Protein AF-A0A137QQ86-F1 (afdb_monomer_lite)

pLDDT: mean 76.87, std 20.0, range [33.44, 95.81]

Radius of gyration: 23.37 Å; chains: 1; bounding box: 65×52×48 Å

Structure (mmCIF, N/CA/C/O backbone):
data_AF-A0A137QQ86-F1
#
_entry.id   AF-A0A137QQ86-F1
#
loop_
_atom_site.group_PDB
_atom_site.id
_atom_site.type_symbol
_atom_site.label_atom_id
_atom_site.label_alt_id
_atom_site.label_comp_id
_atom_site.label_asym_id
_atom_site.label_entity_id
_atom_site.label_seq_id
_atom_site.pdbx_PDB_ins_code
_atom_site.Cartn_x
_atom_site.Cartn_y
_atom_site.Cartn_z
_atom_site.occupancy
_atom_site.B_iso_or_equiv
_atom_site.auth_seq_id
_atom_site.auth_comp_id
_atom_site.auth_asym_id
_atom_site.auth_atom_id
_atom_site.pdbx_PDB_model_num
ATOM 1 N N . MET A 1 1 ? 35.932 40.687 -9.992 1.00 37.44 1 MET A N 1
ATOM 2 C CA . MET A 1 1 ? 35.887 39.499 -10.864 1.00 37.44 1 MET A CA 1
ATOM 3 C C . MET A 1 1 ? 36.414 38.333 -10.052 1.00 37.44 1 MET A C 1
ATOM 5 O O . MET A 1 1 ? 37.619 38.152 -9.990 1.00 37.44 1 MET A O 1
ATOM 9 N N . ALA A 1 2 ? 35.529 37.656 -9.326 1.00 35.28 2 ALA A N 1
ATOM 10 C CA . ALA A 1 2 ? 35.856 36.424 -8.621 1.00 35.28 2 ALA A CA 1
ATOM 11 C C . ALA A 1 2 ? 35.333 35.287 -9.501 1.00 35.28 2 ALA A C 1
ATOM 13 O O . ALA A 1 2 ? 34.141 35.253 -9.802 1.00 35.28 2 ALA A O 1
ATOM 14 N N . GLN A 1 3 ? 36.243 34.473 -10.022 1.00 33.44 3 GLN A N 1
ATOM 15 C CA . GLN A 1 3 ? 35.914 33.228 -10.700 1.00 33.44 3 GLN A CA 1
ATOM 16 C C . GLN A 1 3 ? 35.908 32.149 -9.619 1.00 33.44 3 GLN A C 1
ATOM 18 O O . GLN A 1 3 ? 36.943 31.888 -9.010 1.00 33.44 3 GLN A O 1
ATOM 23 N N . ASP A 1 4 ? 34.726 31.605 -9.344 1.00 37.62 4 ASP A N 1
ATOM 24 C CA . ASP A 1 4 ? 34.551 30.406 -8.532 1.00 37.62 4 ASP A CA 1
ATOM 25 C C . ASP A 1 4 ? 34.923 29.192 -9.394 1.00 37.62 4 ASP A C 1
ATOM 27 O O . ASP A 1 4 ? 34.213 28.833 -10.335 1.00 37.62 4 ASP A O 1
ATOM 31 N N . GLU A 1 5 ? 36.067 28.588 -9.089 1.00 42.47 5 GLU A N 1
ATOM 32 C CA . GLU A 1 5 ? 36.475 27.277 -9.592 1.00 42.47 5 GLU A CA 1
ATOM 33 C C . GLU A 1 5 ? 35.620 26.212 -8.888 1.00 42.47 5 GLU A C 1
ATOM 35 O O . GLU A 1 5 ? 35.822 25.886 -7.717 1.00 42.47 5 GLU A O 1
ATOM 40 N N . VAL A 1 6 ? 34.611 25.694 -9.589 1.00 47.44 6 VAL A N 1
ATOM 41 C CA . VAL A 1 6 ? 33.858 24.511 -9.162 1.00 47.44 6 VAL A CA 1
ATOM 42 C C . VAL A 1 6 ? 34.672 23.291 -9.581 1.00 47.44 6 VAL A C 1
ATOM 44 O O . VAL A 1 6 ? 34.607 22.851 -10.725 1.00 47.44 6 VAL A O 1
ATOM 47 N N . GLU A 1 7 ? 35.474 22.777 -8.652 1.00 41.38 7 GLU A N 1
ATOM 48 C CA . GLU A 1 7 ? 36.281 21.571 -8.840 1.00 41.38 7 GLU A CA 1
ATOM 49 C C . GLU A 1 7 ? 35.370 20.356 -9.128 1.00 41.38 7 GLU A C 1
ATOM 51 O O . GLU A 1 7 ? 34.572 19.914 -8.295 1.00 41.38 7 GLU A O 1
ATOM 56 N N . ASP A 1 8 ? 35.472 19.843 -10.352 1.00 42.75 8 ASP A N 1
ATOM 57 C CA . ASP A 1 8 ? 34.735 18.708 -10.905 1.00 42.75 8 ASP A CA 1
ATOM 58 C C . ASP A 1 8 ? 35.175 17.382 -10.251 1.00 42.75 8 ASP A C 1
ATOM 60 O O . ASP A 1 8 ? 36.225 16.819 -10.559 1.00 42.75 8 ASP A O 1
ATOM 64 N N . LEU A 1 9 ? 34.354 16.851 -9.338 1.00 45.41 9 LEU A N 1
ATOM 65 C CA . LEU A 1 9 ? 34.593 15.572 -8.651 1.00 45.41 9 LEU A CA 1
ATOM 66 C C . LEU A 1 9 ? 34.155 14.327 -9.453 1.00 45.41 9 LEU A C 1
ATOM 68 O O . LEU A 1 9 ? 33.812 13.298 -8.862 1.00 45.41 9 LEU A O 1
ATOM 72 N N . ARG A 1 10 ? 34.163 14.353 -10.792 1.00 47.16 10 ARG A N 1
ATOM 73 C CA . ARG A 1 10 ? 33.904 13.151 -11.609 1.00 47.16 10 ARG A CA 1
ATOM 74 C C . ARG A 1 10 ? 35.005 12.873 -12.629 1.00 47.16 10 ARG A C 1
ATOM 76 O O . ARG A 1 10 ? 34.795 12.933 -13.833 1.00 47.16 10 ARG A O 1
ATOM 83 N N . THR A 1 11 ? 36.147 12.374 -12.155 1.00 43.56 11 THR A N 1
ATOM 84 C CA . THR A 1 11 ? 36.985 11.466 -12.964 1.00 43.56 11 THR A CA 1
ATOM 85 C C . THR A 1 11 ? 37.402 10.213 -12.176 1.00 43.56 11 THR A C 1
ATOM 87 O O . THR A 1 11 ? 37.518 10.252 -10.950 1.00 43.56 11 THR A O 1
ATOM 90 N N . PRO A 1 12 ? 37.544 9.050 -12.847 1.00 45.34 12 PRO A N 1
ATOM 91 C CA . PRO A 1 12 ? 37.345 7.747 -12.224 1.00 45.34 12 PRO A CA 1
ATOM 92 C C . PRO A 1 12 ? 38.624 7.219 -11.572 1.00 45.34 12 PRO A C 1
ATOM 94 O O . PRO A 1 12 ? 39.561 6.779 -12.243 1.00 45.34 12 PRO A O 1
ATOM 97 N N . ALA A 1 13 ? 38.636 7.166 -10.242 1.00 37.44 13 ALA A N 1
ATOM 98 C CA . ALA A 1 13 ? 39.645 6.423 -9.504 1.00 37.44 13 ALA A CA 1
ATOM 99 C C . ALA A 1 13 ? 39.390 4.911 -9.644 1.00 37.44 13 ALA A C 1
ATOM 101 O O . ALA A 1 13 ? 38.650 4.293 -8.880 1.00 37.44 13 ALA A O 1
ATOM 102 N N . LYS A 1 14 ? 40.064 4.292 -10.620 1.00 49.31 14 LYS A N 1
ATOM 103 C CA . LYS A 1 14 ? 40.479 2.889 -10.528 1.00 49.31 14 LYS A CA 1
ATOM 104 C C . LYS A 1 14 ? 41.256 2.739 -9.224 1.00 49.31 14 LYS A C 1
ATOM 106 O O . LYS A 1 14 ? 42.394 3.173 -9.202 1.00 49.31 14 LYS A O 1
ATOM 111 N N . HIS A 1 15 ? 40.681 2.162 -8.174 1.00 36.69 15 HIS A N 1
ATOM 112 C CA . HIS A 1 15 ? 41.415 1.452 -7.123 1.00 36.69 15 HIS A CA 1
ATOM 113 C C . HIS A 1 15 ? 40.439 0.572 -6.339 1.00 36.69 15 HIS A C 1
ATOM 115 O O . HIS A 1 15 ? 39.539 1.041 -5.650 1.00 36.69 15 HIS A O 1
ATOM 121 N N . SER A 1 16 ? 40.664 -0.733 -6.462 1.00 49.53 16 SER A N 1
ATOM 122 C CA . SER A 1 16 ? 40.125 -1.783 -5.609 1.00 49.53 16 SER A CA 1
ATOM 123 C C . SER A 1 16 ? 40.297 -1.419 -4.133 1.00 49.53 16 SER A C 1
ATOM 125 O O . SER A 1 16 ? 41.397 -1.540 -3.593 1.00 49.53 16 SER A O 1
ATOM 127 N N . ARG A 1 17 ? 39.211 -1.027 -3.464 1.00 42.97 17 ARG A N 1
ATOM 128 C CA . ARG A 1 17 ? 39.078 -1.144 -2.012 1.00 42.97 17 ARG A CA 1
ATOM 129 C C . ARG A 1 17 ? 37.670 -1.601 -1.682 1.00 42.97 17 ARG A C 1
ATOM 131 O O . ARG A 1 17 ? 36.695 -0.892 -1.898 1.00 42.97 17 ARG A O 1
ATOM 138 N N . SER A 1 18 ? 37.621 -2.827 -1.178 1.00 46.75 18 SER A N 1
ATOM 139 C CA . SER A 1 18 ? 36.473 -3.448 -0.540 1.00 46.75 18 SER A CA 1
ATOM 140 C C . SER A 1 18 ? 35.899 -2.496 0.512 1.00 46.75 18 SER A C 1
ATOM 142 O O . SER A 1 18 ? 36.468 -2.336 1.589 1.00 46.75 18 SER A O 1
ATOM 144 N N . PHE A 1 19 ? 34.803 -1.822 0.174 1.00 37.22 19 PHE A N 1
ATOM 145 C CA . PHE A 1 19 ? 33.963 -1.103 1.122 1.00 37.22 19 PHE A CA 1
ATOM 146 C C . PHE A 1 19 ? 32.706 -1.943 1.325 1.00 37.22 19 PHE A C 1
ATOM 148 O O . PHE A 1 19 ? 31.639 -1.675 0.778 1.00 37.22 19 PHE A O 1
ATOM 155 N N . THR A 1 20 ? 32.834 -3.009 2.112 1.00 41.78 20 THR A N 1
ATOM 156 C CA . THR A 1 20 ? 31.687 -3.681 2.721 1.00 41.78 20 THR A CA 1
ATOM 157 C C . THR A 1 20 ? 31.135 -2.758 3.807 1.00 41.78 20 THR A C 1
ATOM 159 O O . THR A 1 20 ? 31.370 -2.940 4.998 1.00 41.78 20 THR A O 1
ATOM 162 N N . CYS A 1 21 ? 30.406 -1.722 3.392 1.00 33.84 21 CYS A N 1
ATOM 163 C CA . CYS A 1 21 ? 29.511 -1.006 4.287 1.00 33.84 21 CYS A CA 1
ATOM 164 C C . CYS A 1 21 ? 28.282 -1.899 4.496 1.00 33.84 21 CYS A C 1
ATOM 166 O O . CYS A 1 21 ? 27.295 -1.832 3.766 1.00 33.84 21 CYS A O 1
ATOM 168 N N . LEU A 1 22 ? 28.388 -2.810 5.465 1.00 39.53 22 LEU A N 1
ATOM 169 C CA . LEU A 1 22 ? 27.281 -3.606 5.986 1.00 39.53 22 LEU A CA 1
ATOM 170 C C . LEU A 1 22 ? 26.346 -2.704 6.801 1.00 39.53 22 LEU A C 1
ATOM 172 O O . LEU A 1 22 ? 26.257 -2.797 8.019 1.00 39.53 22 LEU A O 1
ATOM 176 N N . LEU A 1 23 ? 25.618 -1.837 6.109 1.00 39.53 23 LEU A N 1
ATOM 177 C CA . LEU A 1 23 ? 24.330 -1.342 6.571 1.00 39.53 23 LEU A CA 1
ATOM 178 C C . LEU A 1 23 ? 23.280 -1.868 5.599 1.00 39.53 23 LEU A C 1
ATOM 180 O O . LEU A 1 23 ? 22.589 -1.113 4.922 1.00 39.53 23 LEU A O 1
ATOM 184 N N . SER A 1 24 ? 23.130 -3.196 5.544 1.00 41.81 24 SER A N 1
ATOM 185 C CA . SER A 1 24 ? 21.865 -3.768 5.092 1.00 41.81 24 SER A CA 1
ATOM 186 C C . SER A 1 24 ? 20.847 -3.499 6.197 1.00 41.81 24 SER A C 1
ATOM 188 O O . SER A 1 24 ? 20.520 -4.386 6.980 1.00 41.81 24 SER A O 1
ATOM 190 N N . VAL A 1 25 ? 20.387 -2.256 6.330 1.00 42.25 25 VAL A N 1
ATOM 191 C CA . VAL A 1 25 ? 19.170 -1.987 7.090 1.00 42.25 25 VAL A CA 1
ATOM 192 C C . VAL A 1 25 ? 18.093 -2.704 6.285 1.00 42.25 25 VAL A C 1
ATOM 194 O O . VAL A 1 25 ? 17.839 -2.301 5.146 1.00 42.25 25 VAL A O 1
ATOM 197 N N . PRO A 1 26 ? 17.522 -3.830 6.754 1.00 47.72 26 PRO A N 1
ATOM 198 C CA . PRO A 1 26 ? 16.515 -4.504 5.968 1.00 47.72 26 PRO A CA 1
ATOM 199 C C . PRO A 1 26 ? 15.305 -3.578 5.995 1.00 47.72 26 PRO A C 1
ATOM 201 O O . PRO A 1 26 ? 14.566 -3.562 6.979 1.00 47.72 26 PRO A O 1
ATOM 204 N N . PHE A 1 27 ? 15.132 -2.777 4.940 1.00 47.16 27 PHE A N 1
ATOM 205 C CA . PHE A 1 27 ? 13.957 -1.947 4.711 1.00 47.16 27 PHE A CA 1
ATOM 206 C C . PHE A 1 27 ? 12.749 -2.883 4.621 1.00 47.16 27 PHE A C 1
ATOM 208 O O . PHE A 1 27 ? 12.357 -3.378 3.564 1.00 47.16 27 PHE A O 1
ATOM 215 N N . THR A 1 28 ? 12.229 -3.257 5.785 1.00 54.06 28 THR A N 1
ATOM 216 C CA . THR A 1 28 ? 11.183 -4.255 5.922 1.00 54.06 28 THR A CA 1
ATOM 217 C C . THR A 1 28 ? 9.897 -3.472 6.036 1.00 54.06 28 THR A C 1
ATOM 219 O O . THR A 1 28 ? 9.458 -3.136 7.133 1.00 54.06 28 THR A O 1
ATOM 222 N N . ALA A 1 29 ? 9.297 -3.187 4.879 1.00 66.81 29 ALA A N 1
ATOM 223 C CA . ALA A 1 29 ? 8.076 -2.391 4.750 1.00 66.81 29 ALA A CA 1
ATOM 224 C C . ALA A 1 29 ? 6.968 -2.789 5.747 1.00 66.81 29 ALA A C 1
ATOM 226 O O . ALA A 1 29 ? 6.219 -1.944 6.217 1.00 66.81 29 ALA A O 1
ATOM 227 N N . HIS A 1 30 ? 6.895 -4.064 6.142 1.00 78.94 30 HIS A N 1
ATOM 228 C CA . HIS A 1 30 ? 5.879 -4.551 7.077 1.00 78.94 30 HIS A CA 1
ATOM 229 C C . HIS A 1 30 ? 6.007 -4.007 8.507 1.00 78.94 30 HIS A C 1
ATOM 231 O O . HIS A 1 30 ? 4.988 -3.875 9.177 1.00 78.94 30 HIS A O 1
ATOM 237 N N . ILE A 1 31 ? 7.211 -3.671 8.986 1.00 83.94 31 ILE A N 1
ATOM 238 C CA . ILE A 1 31 ? 7.370 -3.055 10.315 1.00 83.94 31 ILE A CA 1
ATOM 239 C C . ILE A 1 31 ? 6.762 -1.651 10.299 1.00 83.94 31 ILE A C 1
ATOM 241 O O . ILE A 1 31 ? 5.993 -1.304 11.191 1.00 83.94 31 ILE A O 1
ATOM 245 N N . ILE A 1 32 ? 7.064 -0.878 9.253 1.00 85.38 32 ILE A N 1
ATOM 246 C CA . ILE A 1 32 ? 6.587 0.498 9.090 1.00 85.38 32 ILE A CA 1
ATOM 247 C C . ILE A 1 32 ? 5.066 0.511 8.905 1.00 85.38 32 ILE A C 1
ATOM 249 O O . ILE A 1 32 ? 4.380 1.240 9.612 1.00 85.38 32 ILE A O 1
ATOM 253 N N . CYS A 1 33 ? 4.520 -0.351 8.037 1.00 87.12 33 CYS A N 1
ATOM 254 C CA . CYS A 1 33 ? 3.068 -0.471 7.863 1.00 87.12 33 CYS A CA 1
ATOM 255 C C . CYS A 1 33 ? 2.364 -0.868 9.168 1.00 87.12 33 CYS A C 1
ATOM 257 O O . CYS A 1 33 ? 1.307 -0.330 9.484 1.00 87.12 33 CYS A O 1
ATOM 259 N N . ARG A 1 34 ? 2.953 -1.789 9.944 1.00 87.94 34 ARG A N 1
ATOM 260 C CA . ARG A 1 34 ? 2.403 -2.194 11.242 1.00 87.94 34 ARG A CA 1
ATOM 261 C C . ARG A 1 34 ? 2.410 -1.041 12.239 1.00 87.94 34 ARG A C 1
ATOM 263 O O . ARG A 1 34 ? 1.421 -0.852 12.935 1.00 87.94 34 ARG A O 1
ATOM 270 N N . TYR A 1 35 ? 3.516 -0.309 12.328 1.00 89.88 35 TYR A N 1
ATOM 271 C CA . TYR A 1 35 ? 3.626 0.836 13.225 1.00 89.88 35 TYR A CA 1
ATOM 272 C C . TYR A 1 35 ? 2.602 1.915 12.867 1.00 89.88 35 TYR A C 1
ATOM 274 O O . TYR A 1 35 ? 1.820 2.308 13.723 1.00 89.88 35 TYR A O 1
ATOM 282 N N . ALA A 1 36 ? 2.529 2.303 11.592 1.00 90.88 36 ALA A N 1
ATOM 283 C CA . ALA A 1 36 ? 1.568 3.294 11.117 1.00 90.88 36 ALA A CA 1
ATOM 284 C C . ALA A 1 36 ? 0.119 2.899 11.441 1.00 90.88 36 ALA A C 1
ATOM 286 O O . ALA A 1 36 ? -0.653 3.721 11.920 1.00 90.88 36 ALA A O 1
ATOM 287 N N . LEU A 1 37 ? -0.244 1.628 11.240 1.00 89.75 37 LEU A N 1
ATOM 288 C CA . LEU A 1 37 ? -1.586 1.147 11.556 1.00 89.75 37 LEU A CA 1
ATOM 289 C C . LEU A 1 37 ? -1.897 1.210 13.059 1.00 89.75 37 LEU A C 1
ATOM 291 O O . LEU A 1 37 ? -3.010 1.567 13.431 1.00 89.75 37 LEU A O 1
ATOM 295 N N . LEU A 1 38 ? -0.927 0.893 13.920 1.00 90.62 38 LEU A N 1
ATOM 296 C CA . LEU A 1 38 ? -1.104 0.996 15.370 1.00 90.62 38 LEU A CA 1
ATOM 297 C C . LEU A 1 38 ? -1.258 2.447 15.833 1.00 90.62 38 LEU A C 1
ATOM 299 O O . LEU A 1 38 ? -2.089 2.708 16.697 1.00 90.62 38 LEU A O 1
ATOM 303 N N . GLU A 1 39 ? -0.492 3.380 15.269 1.00 93.12 39 GLU A N 1
ATOM 304 C CA . GLU A 1 39 ? -0.630 4.801 15.608 1.00 93.12 39 GLU A CA 1
ATOM 305 C C . GLU A 1 39 ? -1.986 5.353 15.152 1.00 93.12 39 GLU A C 1
ATOM 307 O O . GLU A 1 39 ? -2.703 5.933 15.959 1.00 93.12 39 GLU A O 1
ATOM 312 N N . LEU A 1 40 ? -2.433 5.036 13.932 1.00 91.62 40 LEU A N 1
ATOM 313 C CA . LEU A 1 40 ? -3.763 5.439 13.458 1.00 91.62 40 LEU A CA 1
ATOM 314 C C . LEU A 1 40 ? -4.902 4.879 14.325 1.00 91.62 40 LEU A C 1
ATOM 316 O O . LEU A 1 40 ? -5.904 5.553 14.551 1.00 91.62 40 LEU A O 1
ATOM 320 N N . GLN A 1 41 ? -4.768 3.649 14.830 1.00 90.31 41 GLN A N 1
ATOM 321 C CA . GLN A 1 41 ? -5.745 3.076 15.762 1.00 90.31 41 GLN A CA 1
ATOM 322 C C . GLN A 1 41 ? -5.780 3.826 17.097 1.00 90.31 41 GLN A C 1
ATOM 324 O O . GLN A 1 41 ? -6.864 4.043 17.641 1.00 90.31 41 GLN A O 1
ATOM 329 N N . LYS A 1 42 ? -4.617 4.233 17.622 1.00 92.12 42 LYS A N 1
ATOM 330 C CA . LYS A 1 42 ? -4.541 5.051 18.839 1.00 92.12 42 LYS A CA 1
ATOM 331 C C . LYS A 1 42 ? -5.169 6.422 18.624 1.00 92.12 42 LYS A C 1
ATOM 333 O O . LYS A 1 42 ? -5.924 6.861 19.485 1.00 92.12 42 LYS A O 1
ATOM 338 N N . ASP A 1 43 ? -4.908 7.050 17.482 1.00 92.44 43 ASP A N 1
ATOM 339 C CA . ASP A 1 43 ? -5.467 8.359 17.139 1.00 92.44 43 ASP A CA 1
ATOM 340 C C . ASP A 1 43 ? -6.997 8.302 17.054 1.00 92.44 43 ASP A C 1
ATOM 342 O O . ASP A 1 43 ? -7.688 9.152 17.616 1.00 92.44 43 ASP A O 1
ATOM 346 N N . VAL A 1 44 ? -7.544 7.246 16.443 1.00 90.81 44 VAL A N 1
ATOM 347 C CA . VAL A 1 44 ? -8.996 7.026 16.396 1.00 90.81 44 VAL A CA 1
ATOM 348 C C . VAL A 1 44 ? -9.570 6.799 17.793 1.00 90.81 44 VAL A C 1
ATOM 350 O O . VAL A 1 44 ? -10.601 7.376 18.123 1.00 90.81 44 VAL A O 1
ATOM 353 N N . GLU A 1 45 ? -8.925 6.008 18.651 1.00 89.88 45 GLU A N 1
ATOM 354 C CA . GLU A 1 45 ? -9.412 5.798 20.023 1.00 89.88 45 GLU A CA 1
ATOM 355 C C . GLU A 1 45 ? -9.336 7.084 20.870 1.00 89.88 45 GLU A C 1
ATOM 357 O O . GLU A 1 45 ? -10.236 7.351 21.677 1.00 89.88 45 GLU A O 1
ATOM 362 N N . ALA A 1 46 ? -8.315 7.918 20.648 1.00 92.00 46 ALA A N 1
ATOM 363 C CA . ALA A 1 46 ? -8.199 9.237 21.261 1.00 92.00 46 ALA A CA 1
ATOM 364 C C . ALA A 1 46 ? -9.338 10.166 20.811 1.00 92.00 46 ALA A C 1
ATOM 366 O O . ALA A 1 46 ? -9.996 10.772 21.657 1.00 92.00 46 ALA A O 1
ATOM 367 N N . GLU A 1 47 ? -9.647 10.215 19.510 1.00 90.75 47 GLU A N 1
ATOM 368 C CA . GLU A 1 47 ? -10.781 10.992 18.996 1.00 90.75 47 GLU A CA 1
ATOM 369 C C . GLU A 1 47 ? -12.111 10.469 19.557 1.00 90.75 47 GLU A C 1
ATOM 371 O O . GLU A 1 47 ? -12.942 11.241 20.040 1.00 90.75 47 GLU A O 1
ATOM 376 N N . LEU A 1 48 ? -12.303 9.149 19.581 1.00 89.06 48 LEU A N 1
ATOM 377 C CA . LEU A 1 48 ? -13.509 8.519 20.117 1.00 89.06 48 LEU A CA 1
ATOM 378 C C . LEU A 1 48 ? -13.727 8.814 21.600 1.00 89.06 48 LEU A C 1
ATOM 380 O O . LEU A 1 48 ? -14.867 8.764 22.052 1.00 89.06 48 LEU A O 1
ATOM 384 N N . SER A 1 49 ? -12.671 9.085 22.366 1.00 87.44 49 SER A N 1
ATOM 385 C CA . SER A 1 49 ? -12.776 9.428 23.791 1.00 87.44 49 SER A CA 1
ATOM 386 C C . SER A 1 49 ? -13.350 10.829 24.025 1.00 87.44 49 SER A C 1
ATOM 388 O O . SER A 1 49 ? -13.833 11.118 25.114 1.00 87.44 49 SER A O 1
ATOM 390 N N . THR A 1 50 ? -13.341 11.689 23.002 1.00 90.62 50 THR A N 1
ATOM 391 C CA . THR A 1 50 ? -13.953 13.028 23.057 1.00 90.62 50 THR A CA 1
ATOM 392 C C . THR A 1 50 ? -15.447 13.020 22.723 1.00 90.62 50 THR A C 1
ATOM 394 O O . THR A 1 50 ? -16.127 14.030 22.904 1.00 90.62 50 THR A O 1
ATOM 397 N N . ARG A 1 51 ? -15.971 11.890 22.230 1.00 87.69 51 ARG A N 1
ATOM 398 C CA . ARG A 1 51 ? -17.346 11.751 21.738 1.00 87.69 51 ARG A CA 1
ATOM 399 C C . ARG A 1 51 ? -18.264 11.075 22.770 1.00 87.69 51 ARG A C 1
ATOM 401 O O . ARG A 1 51 ? -17.779 10.311 23.605 1.00 87.69 51 ARG A O 1
ATOM 408 N N . PRO A 1 52 ? -19.590 11.307 22.704 1.00 88.62 52 PRO A N 1
ATOM 409 C CA . PRO A 1 52 ? -20.556 10.671 23.602 1.00 88.62 52 PRO A CA 1
ATOM 410 C C . PRO A 1 52 ? -20.520 9.141 23.513 1.00 88.62 52 PRO A C 1
ATOM 412 O O . PRO A 1 52 ? -20.433 8.587 22.416 1.00 88.62 52 PRO A O 1
ATOM 415 N N . GLU A 1 53 ? -20.657 8.451 24.652 1.00 81.06 53 GLU A N 1
ATOM 416 C CA . GLU A 1 53 ? -20.596 6.979 24.744 1.00 81.06 53 GLU A CA 1
ATOM 417 C C . GLU A 1 53 ? -21.576 6.270 23.801 1.00 81.06 53 GLU A C 1
ATOM 419 O O . GLU A 1 53 ? -21.229 5.247 23.214 1.00 81.06 53 GLU A O 1
ATOM 424 N N . SER A 1 54 ? -22.754 6.861 23.578 1.00 81.94 54 SER A N 1
ATOM 425 C CA . SER A 1 54 ? -23.788 6.343 22.675 1.00 81.94 54 SER A CA 1
ATOM 426 C C . SER A 1 54 ? -23.332 6.205 21.220 1.00 81.94 54 SER A C 1
ATOM 428 O O . SER A 1 54 ? -23.860 5.371 20.489 1.00 81.94 54 SER A O 1
ATOM 430 N N . GLU A 1 55 ? -22.371 7.021 20.783 1.00 83.88 55 GLU A N 1
ATOM 431 C CA . GLU A 1 55 ? -21.891 7.048 19.397 1.00 83.88 55 GLU A CA 1
ATOM 432 C C . GLU A 1 55 ? -20.578 6.279 19.208 1.00 83.88 55 GLU A C 1
ATOM 434 O O . GLU A 1 55 ? -20.232 5.922 18.080 1.00 83.88 55 GLU A O 1
ATOM 439 N N . ARG A 1 56 ? -19.848 5.971 20.291 1.00 85.69 56 ARG A N 1
ATOM 440 C CA . ARG A 1 56 ? -18.501 5.379 20.207 1.00 85.69 56 ARG A CA 1
ATOM 441 C C . ARG A 1 56 ? -18.495 4.038 19.487 1.00 85.69 56 ARG A C 1
ATOM 443 O O . ARG A 1 56 ? -17.665 3.820 18.608 1.00 85.69 56 ARG A O 1
ATOM 450 N N . ASP A 1 57 ? -19.428 3.153 19.818 1.00 81.44 57 ASP A N 1
ATOM 451 C CA . ASP A 1 57 ? -19.457 1.799 19.252 1.00 81.44 57 ASP A CA 1
ATOM 452 C C . ASP A 1 57 ? -19.895 1.784 17.785 1.00 81.44 57 ASP A C 1
ATOM 454 O O . ASP A 1 57 ? -19.371 1.007 16.980 1.00 81.44 57 ASP A O 1
ATOM 458 N N . ALA A 1 58 ? -20.799 2.692 17.406 1.00 86.31 58 ALA A N 1
ATOM 459 C CA . ALA A 1 58 ? -21.184 2.887 16.013 1.00 86.31 58 ALA A CA 1
ATOM 460 C C . ALA A 1 58 ? -19.997 3.397 15.180 1.00 86.31 58 ALA A C 1
ATOM 462 O O . ALA A 1 58 ? -19.721 2.865 14.102 1.00 86.31 58 ALA A O 1
ATOM 463 N N . LEU A 1 59 ? -19.253 4.373 15.708 1.00 84.50 59 LEU A N 1
ATOM 464 C CA . LEU A 1 59 ? -18.089 4.957 15.043 1.00 84.50 59 LEU A CA 1
ATOM 465 C C . LEU A 1 59 ? -16.917 3.971 14.947 1.00 84.50 59 LEU A C 1
ATOM 467 O O . LEU A 1 59 ? -16.314 3.857 13.882 1.00 84.50 59 LEU A O 1
ATOM 471 N N . ARG A 1 60 ? -16.650 3.171 15.991 1.00 84.56 60 ARG A N 1
ATOM 472 C CA . ARG A 1 60 ? -15.654 2.082 15.929 1.00 84.56 60 ARG A CA 1
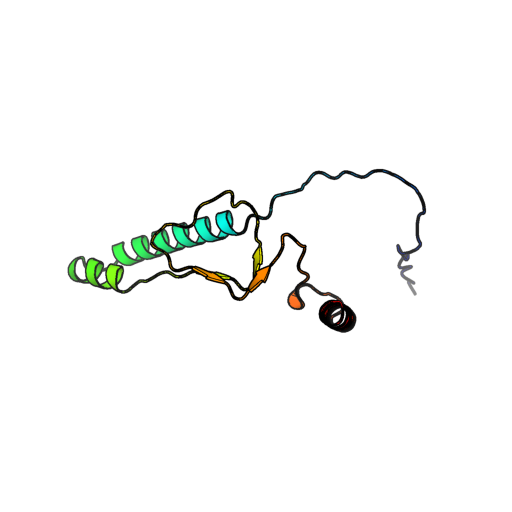ATOM 473 C C . ARG A 1 60 ? -15.953 1.084 14.820 1.00 84.56 60 ARG A C 1
ATOM 475 O O . ARG A 1 60 ? -15.044 0.649 14.124 1.00 84.56 60 ARG A O 1
ATOM 482 N N . LYS A 1 61 ? -17.224 0.718 14.644 1.00 84.88 61 LYS A N 1
ATOM 483 C CA . LYS A 1 61 ? -17.645 -0.228 13.601 1.00 84.88 61 LYS A CA 1
ATOM 484 C C . LYS A 1 61 ? -17.592 0.382 12.196 1.00 84.88 61 LYS A C 1
ATOM 486 O O . LYS A 1 61 ? -17.430 -0.351 11.216 1.00 84.88 61 LYS A O 1
ATOM 491 N N . ALA A 1 62 ? -17.755 1.699 12.093 1.00 85.88 62 ALA A N 1
ATOM 492 C CA . ALA A 1 62 ? -17.673 2.430 10.835 1.00 85.88 62 ALA A CA 1
ATOM 493 C C . ALA A 1 62 ? -16.223 2.583 10.346 1.00 85.88 62 ALA A C 1
ATOM 495 O O . ALA A 1 62 ? -15.972 2.447 9.146 1.00 85.88 62 ALA A O 1
ATOM 496 N N . THR A 1 63 ? -15.271 2.811 11.253 1.00 87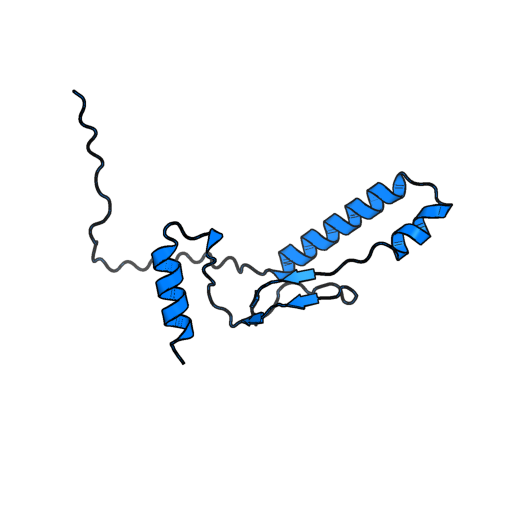.38 63 THR A N 1
ATOM 497 C CA . THR A 1 63 ? -13.859 2.998 10.902 1.00 87.38 63 THR A CA 1
ATOM 498 C C . THR A 1 63 ? -13.196 1.671 10.541 1.00 87.38 63 THR A C 1
ATOM 500 O O . THR A 1 63 ? -12.932 0.825 11.393 1.00 87.38 63 THR A O 1
ATOM 503 N N . LYS A 1 64 ? -12.899 1.489 9.252 1.00 89.31 64 LYS A N 1
ATOM 504 C CA . LYS A 1 64 ? -12.219 0.303 8.720 1.00 89.31 64 LYS A CA 1
ATOM 505 C C . LYS A 1 64 ? -10.856 0.689 8.176 1.00 89.31 64 LYS A C 1
ATOM 507 O O . LYS A 1 64 ? -10.742 1.624 7.389 1.00 89.31 64 LYS A O 1
ATOM 512 N N . PHE A 1 65 ? -9.840 -0.074 8.554 1.00 89.81 65 PHE A N 1
ATOM 513 C CA . PHE A 1 65 ? -8.483 0.105 8.057 1.00 89.81 65 PHE A CA 1
ATOM 514 C C . PHE A 1 65 ? -8.193 -0.894 6.945 1.00 89.81 65 PHE A C 1
ATOM 516 O O . PHE A 1 65 ? -8.608 -2.048 7.016 1.00 89.81 65 PHE A O 1
ATOM 523 N N . ALA A 1 66 ? -7.453 -0.451 5.938 1.00 90.62 66 ALA A N 1
ATOM 524 C CA . ALA A 1 66 ? -6.904 -1.293 4.889 1.00 90.62 66 ALA A CA 1
ATOM 525 C C . ALA A 1 66 ? -5.526 -0.757 4.500 1.00 90.62 66 ALA A C 1
ATOM 527 O O . ALA A 1 66 ? -5.264 0.441 4.610 1.00 90.62 66 ALA A O 1
ATOM 528 N N . ILE A 1 67 ? -4.647 -1.645 4.049 1.00 91.00 67 ILE A N 1
ATOM 529 C CA . ILE A 1 67 ? -3.297 -1.291 3.614 1.00 91.00 67 ILE A CA 1
ATOM 530 C C . ILE A 1 67 ? -3.214 -1.506 2.110 1.00 91.00 67 ILE A C 1
ATOM 532 O O . ILE A 1 67 ? -3.526 -2.589 1.620 1.00 91.00 67 ILE A O 1
ATOM 536 N N . PHE A 1 68 ? -2.741 -0.492 1.393 1.00 92.19 68 PHE A N 1
ATOM 537 C CA . PHE A 1 68 ? -2.394 -0.597 -0.017 1.00 92.19 68 PHE A CA 1
ATOM 538 C C . PHE A 1 68 ? -0.910 -0.295 -0.206 1.00 92.19 68 PHE A C 1
ATOM 540 O O . PHE A 1 68 ? -0.408 0.716 0.287 1.00 92.19 68 PHE A O 1
ATOM 547 N N . VAL A 1 69 ? -0.207 -1.172 -0.920 1.00 90.75 69 VAL A N 1
ATOM 548 C CA . VAL A 1 69 ? 1.180 -0.950 -1.335 1.00 90.75 69 VAL A CA 1
ATOM 549 C C . VAL A 1 69 ? 1.311 -1.121 -2.842 1.00 90.75 69 VAL A C 1
ATOM 551 O O . VAL A 1 69 ? 0.721 -2.026 -3.425 1.00 90.75 69 VAL A O 1
ATOM 554 N N . VAL A 1 70 ? 2.136 -0.290 -3.481 1.00 91.50 70 VAL A N 1
ATOM 555 C CA . VAL A 1 70 ? 2.404 -0.422 -4.923 1.00 91.50 70 VAL A CA 1
ATOM 556 C C . VAL A 1 70 ? 3.180 -1.712 -5.200 1.00 91.50 70 VAL A C 1
ATOM 558 O O . VAL A 1 70 ? 2.749 -2.534 -6.004 1.00 91.50 70 VAL A O 1
ATOM 561 N N . HIS A 1 71 ? 4.277 -1.934 -4.470 1.00 90.06 71 HIS A N 1
ATOM 562 C CA . HIS A 1 71 ? 5.140 -3.097 -4.654 1.00 90.06 71 HIS A CA 1
ATOM 563 C C . HIS A 1 71 ? 5.330 -3.867 -3.351 1.00 90.06 71 HIS A C 1
ATOM 565 O O . HIS A 1 71 ? 5.898 -3.361 -2.378 1.00 90.06 71 HIS A O 1
ATOM 571 N N . ASN A 1 72 ? 4.916 -5.130 -3.343 1.00 90.19 72 ASN A N 1
ATOM 572 C CA . ASN A 1 72 ? 5.193 -6.045 -2.249 1.00 90.19 72 ASN A CA 1
ATOM 573 C C . ASN A 1 72 ? 6.396 -6.933 -2.593 1.00 90.19 72 ASN A C 1
ATOM 575 O O . ASN A 1 72 ? 6.324 -7.825 -3.435 1.00 90.19 72 ASN A O 1
ATOM 579 N N . LYS A 1 73 ? 7.526 -6.702 -1.916 1.00 89.62 73 LYS A N 1
ATOM 580 C CA . LYS A 1 73 ? 8.739 -7.515 -2.098 1.00 89.62 73 LYS A CA 1
ATOM 581 C C . LYS A 1 73 ? 8.558 -8.912 -1.498 1.00 89.62 73 LYS A C 1
ATOM 583 O O . LYS A 1 73 ? 8.326 -9.018 -0.288 1.00 89.62 73 LYS A O 1
ATOM 588 N N . LYS A 1 74 ? 8.726 -9.969 -2.298 1.00 86.12 74 LYS A N 1
ATOM 589 C CA . LYS A 1 74 ? 8.696 -11.382 -1.874 1.00 86.12 74 LYS A CA 1
ATOM 590 C C . LYS A 1 74 ? 9.946 -11.744 -1.061 1.00 86.12 74 LYS A C 1
ATOM 592 O O . LYS A 1 74 ? 10.844 -12.429 -1.536 1.00 86.12 74 LYS A O 1
ATOM 597 N N . LYS A 1 75 ? 9.997 -11.258 0.178 1.00 85.19 75 LYS A N 1
ATOM 598 C CA . LYS A 1 75 ? 11.038 -11.549 1.172 1.00 85.19 75 LYS A CA 1
ATOM 599 C C . LYS A 1 75 ? 10.406 -11.936 2.503 1.00 85.19 75 LYS A C 1
ATOM 601 O O . LYS A 1 75 ? 9.269 -11.544 2.780 1.00 85.19 75 LYS A O 1
ATOM 606 N N . ALA A 1 76 ? 11.157 -12.650 3.339 1.00 82.88 76 ALA A N 1
ATOM 607 C CA . ALA A 1 76 ? 10.743 -12.927 4.710 1.00 82.88 76 ALA A CA 1
ATOM 608 C C . ALA A 1 76 ? 10.469 -11.605 5.447 1.00 82.88 76 ALA A C 1
ATOM 610 O O . ALA A 1 76 ? 11.301 -10.694 5.459 1.00 82.88 76 ALA A O 1
ATOM 611 N N . LYS A 1 77 ? 9.269 -11.477 6.015 1.00 81.75 77 LYS A N 1
ATOM 612 C CA . LYS A 1 77 ? 8.838 -10.268 6.720 1.00 81.75 77 LYS A CA 1
ATOM 613 C C . LYS A 1 77 ? 9.129 -10.433 8.206 1.00 81.75 77 LYS A C 1
ATOM 615 O O . LYS A 1 77 ? 8.735 -11.427 8.805 1.00 81.75 77 LYS A O 1
ATOM 620 N N . LEU A 1 78 ? 9.786 -9.43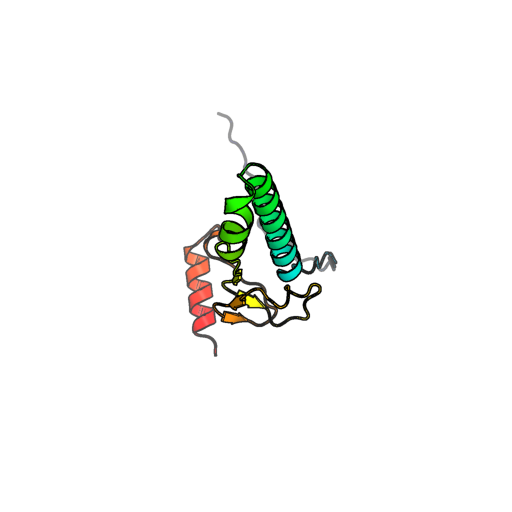8 8.794 1.00 77.88 78 LEU A N 1
ATOM 621 C CA . LEU A 1 78 ? 10.117 -9.427 10.224 1.00 77.88 78 LEU A CA 1
ATOM 622 C C . LEU A 1 78 ? 8.892 -9.176 11.116 1.00 77.88 78 LEU A C 1
ATOM 624 O O . LEU A 1 78 ? 8.856 -9.622 12.257 1.00 77.88 78 LEU A O 1
ATOM 628 N N . ALA A 1 79 ? 7.881 -8.480 10.592 1.00 75.75 79 ALA A N 1
ATOM 629 C CA . ALA A 1 79 ? 6.626 -8.223 11.282 1.00 75.75 79 ALA A CA 1
ATOM 630 C C . ALA A 1 79 ? 5.457 -8.815 10.496 1.00 75.75 79 ALA A C 1
ATOM 632 O O . ALA A 1 79 ? 5.398 -8.710 9.268 1.00 75.75 79 ALA A O 1
ATOM 633 N N . LYS A 1 80 ? 4.513 -9.412 11.225 1.00 76.19 80 LYS A N 1
ATOM 634 C CA . LYS A 1 80 ? 3.228 -9.845 10.679 1.00 76.19 80 LYS A CA 1
ATOM 635 C C . LYS A 1 80 ? 2.256 -8.668 10.698 1.00 76.19 80 LYS A C 1
ATOM 63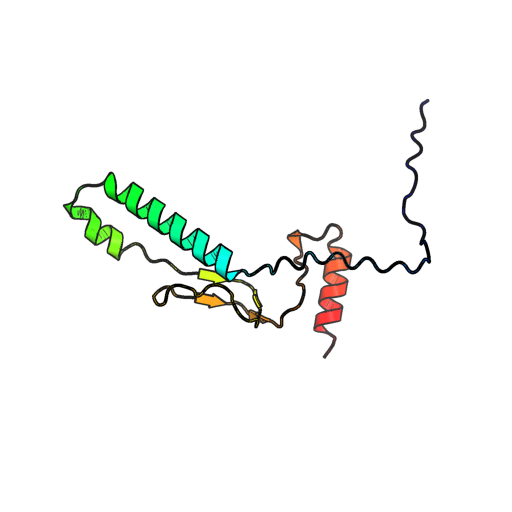7 O O . LYS A 1 80 ? 2.186 -7.939 11.690 1.00 76.19 80 LYS A O 1
ATOM 642 N N . ILE A 1 81 ? 1.524 -8.496 9.604 1.00 76.69 81 ILE A N 1
ATOM 643 C CA . ILE A 1 81 ? 0.367 -7.598 9.554 1.00 76.69 81 ILE A CA 1
ATOM 644 C C . ILE A 1 81 ? -0.743 -8.240 10.398 1.00 76.69 81 ILE A C 1
ATOM 646 O O . ILE A 1 81 ? -0.831 -9.468 10.462 1.00 76.69 81 ILE A O 1
ATOM 650 N N . LEU A 1 82 ? -1.517 -7.423 11.117 1.00 75.62 82 LEU A N 1
ATOM 651 C CA . LEU A 1 82 ? -2.625 -7.909 11.943 1.00 75.62 82 LEU A CA 1
ATOM 652 C C . LEU A 1 82 ? -3.623 -8.677 11.064 1.00 75.62 82 LEU A C 1
ATOM 654 O O . LEU A 1 82 ? -3.939 -8.235 9.962 1.00 75.62 82 LEU A O 1
ATOM 658 N N . VAL A 1 83 ? -4.091 -9.825 11.561 1.00 62.00 83 VAL A N 1
ATOM 659 C CA . VAL A 1 83 ? -4.856 -10.830 10.794 1.00 62.00 83 VAL A CA 1
ATOM 660 C C . VAL A 1 83 ? -6.137 -10.259 10.171 1.00 62.00 83 VAL A C 1
ATOM 662 O O . VAL A 1 83 ? -6.527 -10.697 9.094 1.00 62.00 83 VAL A O 1
ATOM 665 N N . ASP A 1 84 ? -6.723 -9.229 10.781 1.00 76.19 84 ASP A N 1
ATOM 666 C CA . ASP A 1 84 ? -8.015 -8.674 10.366 1.00 76.19 84 ASP A CA 1
ATOM 667 C C . ASP A 1 84 ? -7.916 -7.415 9.488 1.00 76.19 84 ASP A C 1
ATOM 669 O O . ASP A 1 84 ? -8.925 -6.761 9.231 1.00 76.19 84 ASP A O 1
ATOM 673 N N . THR A 1 85 ? -6.720 -7.030 9.026 1.00 82.75 85 THR A N 1
ATOM 674 C CA . THR A 1 85 ? -6.563 -5.867 8.133 1.00 82.75 85 THR A CA 1
ATOM 675 C C . THR A 1 85 ? -6.420 -6.311 6.675 1.00 82.75 85 THR A C 1
ATOM 677 O O . THR A 1 85 ? -5.419 -6.949 6.339 1.00 82.75 85 THR A O 1
ATOM 680 N N . PRO A 1 86 ? -7.354 -5.934 5.779 1.00 89.31 86 PRO A N 1
ATOM 681 C CA . PRO A 1 86 ? -7.203 -6.140 4.344 1.00 89.31 86 PRO A CA 1
ATOM 682 C C . PRO A 1 86 ? -5.887 -5.553 3.823 1.00 89.31 86 PRO A C 1
ATOM 684 O O . PRO A 1 86 ? -5.565 -4.390 4.081 1.00 89.31 86 PRO A O 1
ATOM 687 N N . TYR A 1 87 ? -5.139 -6.363 3.078 1.00 89.12 87 TYR A N 1
ATOM 688 C CA . TYR A 1 87 ? -3.859 -5.990 2.488 1.00 89.12 87 TYR A CA 1
ATOM 689 C C . TYR A 1 87 ? -3.919 -6.150 0.973 1.00 89.12 87 TYR A C 1
ATOM 691 O O . TYR A 1 87 ? -4.172 -7.242 0.466 1.00 89.12 87 TYR A O 1
ATOM 699 N N . PHE A 1 88 ? -3.658 -5.062 0.260 1.00 90.88 88 PHE A N 1
ATOM 700 C CA . PHE A 1 88 ? -3.697 -4.997 -1.192 1.00 90.88 88 PHE A CA 1
ATOM 701 C C . PHE A 1 88 ? -2.309 -4.628 -1.723 1.00 90.88 88 PHE A C 1
ATOM 703 O O . PHE A 1 88 ? -1.743 -3.604 -1.335 1.00 90.88 88 PHE A O 1
ATOM 710 N N . SER A 1 89 ? -1.758 -5.453 -2.613 1.00 92.00 89 SER A N 1
ATOM 711 C CA . SER A 1 89 ? -0.534 -5.146 -3.357 1.00 92.00 89 SER A CA 1
ATOM 712 C C . SER A 1 89 ? -0.854 -4.895 -4.830 1.00 92.00 89 SER A C 1
ATOM 714 O O . SER A 1 89 ? -1.645 -5.618 -5.429 1.00 92.00 89 SER A O 1
ATOM 716 N N . GLY A 1 90 ? -0.246 -3.859 -5.415 1.00 91.25 90 GLY A N 1
ATOM 717 C CA . GLY A 1 90 ? -0.341 -3.589 -6.852 1.00 91.25 90 GLY A CA 1
ATOM 718 C C . GLY A 1 90 ? 0.414 -4.635 -7.674 1.00 91.25 90 GLY A C 1
ATOM 719 O O . GLY A 1 90 ? -0.128 -5.197 -8.621 1.00 91.25 90 GLY A O 1
ATOM 720 N N . ALA A 1 91 ? 1.649 -4.940 -7.274 1.00 89.44 91 ALA A N 1
ATOM 721 C CA . ALA A 1 91 ? 2.431 -6.038 -7.827 1.00 89.44 91 ALA A CA 1
ATOM 722 C C . ALA A 1 91 ? 3.314 -6.698 -6.760 1.00 89.44 91 ALA A C 1
ATOM 724 O O . ALA A 1 91 ? 3.892 -6.029 -5.896 1.00 89.44 91 ALA A O 1
ATOM 725 N N . ASP A 1 92 ? 3.469 -8.019 -6.856 1.00 90.62 92 ASP A N 1
ATOM 726 C CA . ASP A 1 92 ? 4.443 -8.749 -6.052 1.00 90.62 92 ASP A CA 1
ATOM 727 C C . ASP A 1 92 ? 5.765 -8.882 -6.814 1.00 90.62 92 ASP A C 1
ATOM 729 O O . ASP A 1 92 ? 5.866 -9.598 -7.812 1.00 90.62 92 ASP A O 1
ATOM 733 N N . VAL A 1 93 ? 6.804 -8.229 -6.305 1.00 88.56 93 VAL A N 1
ATOM 734 C CA . VAL A 1 93 ? 8.121 -8.136 -6.947 1.00 88.56 93 VAL A CA 1
ATOM 735 C C . VAL A 1 93 ? 9.158 -8.988 -6.217 1.00 88.56 93 VAL A C 1
ATOM 737 O O . VAL A 1 93 ? 8.999 -9.335 -5.042 1.00 88.56 93 VAL A O 1
ATOM 740 N N . LYS A 1 94 ? 10.253 -9.328 -6.902 1.00 87.62 94 LYS A N 1
ATOM 741 C CA . LYS A 1 94 ? 11.427 -9.966 -6.279 1.00 87.62 94 LYS A CA 1
ATOM 742 C C . LYS A 1 94 ? 12.087 -9.002 -5.276 1.00 87.62 94 LYS A C 1
ATOM 744 O O . LYS A 1 94 ? 11.759 -7.817 -5.236 1.00 87.62 94 LYS A O 1
ATOM 749 N N . ASP A 1 95 ? 13.008 -9.498 -4.448 1.00 87.62 95 ASP A N 1
ATOM 750 C CA . ASP A 1 95 ? 13.777 -8.650 -3.519 1.00 87.62 95 ASP A CA 1
ATOM 751 C C . ASP A 1 95 ? 14.869 -7.875 -4.272 1.00 87.62 95 ASP A C 1
ATOM 753 O O . ASP A 1 95 ? 16.057 -8.150 -4.145 1.00 87.62 95 ASP A O 1
ATOM 757 N N . VAL A 1 96 ? 14.435 -6.945 -5.122 1.00 88.31 96 VAL A N 1
ATOM 758 C CA . VAL A 1 96 ? 15.292 -6.042 -5.890 1.00 88.31 96 VAL A CA 1
ATOM 759 C C . VAL A 1 96 ? 15.127 -4.610 -5.394 1.00 88.31 96 VAL A C 1
ATOM 761 O O . VAL A 1 96 ? 14.152 -4.258 -4.708 1.00 88.31 96 VAL A O 1
ATOM 764 N N . TRP A 1 97 ? 16.119 -3.782 -5.701 1.00 87.75 97 TRP A N 1
ATOM 765 C CA . TRP A 1 97 ? 15.990 -2.342 -5.558 1.00 87.75 97 TRP A CA 1
ATOM 766 C C . TRP A 1 97 ? 15.044 -1.818 -6.643 1.00 87.75 97 TRP A C 1
ATOM 768 O O . TRP A 1 97 ? 15.072 -2.308 -7.767 1.00 87.75 97 TRP A O 1
ATOM 778 N N . LEU A 1 98 ? 14.154 -0.900 -6.274 1.00 87.44 98 LEU A N 1
ATOM 779 C CA . LEU A 1 98 ? 13.193 -0.295 -7.191 1.00 87.44 98 LEU A CA 1
ATOM 780 C C . LEU A 1 98 ? 13.467 1.198 -7.188 1.00 87.44 98 LEU A C 1
ATOM 782 O O . LEU A 1 98 ? 13.259 1.833 -6.156 1.00 87.44 98 LEU A O 1
ATOM 786 N N . ASP A 1 99 ? 13.912 1.724 -8.320 1.00 90.75 99 ASP A N 1
ATOM 787 C CA . ASP A 1 99 ? 14.101 3.157 -8.497 1.00 90.75 99 ASP A CA 1
ATOM 788 C C . ASP A 1 99 ? 12.786 3.774 -8.954 1.00 90.75 99 ASP A C 1
ATOM 790 O O . ASP A 1 99 ? 12.270 3.467 -10.033 1.00 90.75 99 ASP A O 1
ATOM 794 N N . TYR A 1 100 ? 12.217 4.627 -8.111 1.00 90.75 100 TYR A N 1
ATOM 795 C CA . TYR A 1 100 ? 10.970 5.304 -8.421 1.00 90.75 100 TYR A CA 1
ATOM 796 C C . TYR A 1 100 ? 11.222 6.632 -9.143 1.00 90.75 100 TYR A C 1
ATOM 798 O O . TYR A 1 100 ? 12.176 7.337 -8.812 1.00 90.75 100 TYR A O 1
ATOM 806 N N . PRO A 1 101 ? 10.345 7.031 -10.083 1.00 91.88 101 PRO A N 1
ATOM 807 C CA . PRO A 1 101 ? 10.566 8.225 -10.901 1.00 91.88 101 PRO A CA 1
ATOM 808 C C . PRO A 1 101 ? 10.599 9.521 -10.079 1.00 91.88 101 PRO A C 1
ATOM 810 O O . PRO A 1 101 ? 11.269 10.472 -10.457 1.00 91.88 101 PRO A O 1
ATOM 813 N N . TRP A 1 102 ? 9.924 9.567 -8.925 1.00 92.31 102 TRP A N 1
ATOM 814 C CA . TRP A 1 102 ? 9.940 10.737 -8.036 1.00 92.31 102 TRP A CA 1
ATOM 815 C C . TRP A 1 102 ? 11.238 10.891 -7.230 1.00 92.31 102 TRP A C 1
ATOM 817 O O . TRP A 1 102 ? 11.445 11.935 -6.618 1.00 92.31 102 TRP A O 1
ATOM 827 N N . GLU A 1 103 ? 12.096 9.870 -7.201 1.00 89.19 103 GLU A N 1
ATOM 828 C CA . GLU A 1 103 ? 13.422 9.927 -6.567 1.00 89.19 103 GLU A CA 1
ATOM 829 C C . GLU A 1 103 ? 14.527 10.232 -7.594 1.00 89.19 103 GLU A C 1
ATOM 831 O O . GLU A 1 103 ? 15.673 10.489 -7.221 1.00 89.19 103 GLU A O 1
ATOM 836 N N . ALA A 1 104 ? 14.197 10.221 -8.892 1.00 91.81 104 ALA A N 1
ATOM 837 C CA . ALA A 1 104 ? 15.148 10.441 -9.969 1.00 91.81 104 ALA A CA 1
ATOM 838 C C . ALA A 1 104 ? 15.489 11.932 -10.125 1.00 91.81 104 ALA A C 1
ATOM 840 O O . ALA A 1 104 ? 14.613 12.782 -10.267 1.00 91.81 104 ALA A O 1
ATOM 841 N N . ILE A 1 105 ? 16.787 12.247 -10.159 1.00 93.62 105 ILE A N 1
ATOM 842 C CA . ILE A 1 105 ? 17.282 13.599 -10.479 1.00 93.62 105 ILE A CA 1
ATOM 843 C C . ILE A 1 105 ? 17.168 13.877 -11.987 1.00 93.62 105 ILE A C 1
ATOM 845 O O . ILE A 1 105 ? 16.910 15.005 -12.394 1.00 93.62 105 ILE A O 1
ATOM 849 N N . ASN A 1 106 ? 17.381 12.847 -12.810 1.00 93.56 106 ASN A N 1
ATOM 850 C CA . ASN A 1 106 ? 17.250 12.897 -14.264 1.00 93.56 106 ASN A CA 1
ATOM 851 C C . ASN A 1 106 ? 16.154 11.908 -14.674 1.00 93.56 106 ASN A C 1
ATOM 853 O O . ASN A 1 106 ? 16.347 10.693 -14.565 1.00 93.56 106 ASN A O 1
ATOM 857 N N . ILE A 1 107 ? 15.006 12.443 -15.088 1.00 94.56 107 ILE A N 1
ATOM 858 C CA . ILE A 1 107 ? 13.820 11.641 -15.392 1.00 94.56 107 ILE A CA 1
ATOM 859 C C . ILE A 1 107 ? 13.930 10.973 -16.763 1.00 94.56 107 ILE A C 1
ATOM 861 O O . ILE A 1 107 ? 13.498 9.838 -16.930 1.00 94.56 107 ILE A O 1
ATOM 865 N N . GLU A 1 108 ? 14.586 11.621 -17.722 1.00 95.81 108 GLU A N 1
ATOM 866 C CA . GLU A 1 108 ? 14.754 11.108 -19.079 1.00 95.81 108 GLU A CA 1
ATOM 867 C C . GLU A 1 108 ? 15.608 9.833 -19.094 1.00 95.81 108 GLU A C 1
ATOM 869 O O . GLU A 1 108 ? 15.296 8.867 -19.794 1.00 95.81 108 GLU A O 1
ATOM 874 N N . GLU A 1 109 ? 16.675 9.802 -18.292 1.00 93.25 109 GLU A N 1
ATOM 875 C CA . GLU A 1 109 ? 17.511 8.611 -18.136 1.00 93.25 109 GLU A CA 1
ATOM 876 C C . GLU A 1 109 ? 16.781 7.501 -17.370 1.00 93.25 109 GLU A C 1
ATOM 878 O O . GLU A 1 109 ? 16.897 6.329 -17.735 1.00 93.25 109 GLU A O 1
ATOM 883 N N . HIS A 1 110 ? 15.996 7.851 -16.344 1.00 94.44 110 HIS A N 1
ATOM 884 C CA . HIS A 1 110 ? 15.167 6.884 -15.616 1.00 94.44 110 HIS A CA 1
ATOM 885 C C . HIS A 1 110 ? 14.158 6.203 -16.549 1.00 94.44 110 HIS A C 1
ATOM 887 O O . HIS A 1 110 ? 14.115 4.973 -16.598 1.00 94.44 110 HIS A O 1
ATOM 893 N N . ASP A 1 111 ? 13.441 6.975 -17.367 1.00 94.75 111 ASP A N 1
ATOM 894 C CA . ASP A 1 111 ? 12.481 6.452 -18.343 1.00 94.75 111 ASP A CA 1
ATOM 895 C C . ASP A 1 111 ? 13.161 5.562 -19.394 1.00 94.75 111 ASP A C 1
ATOM 897 O O . ASP A 1 111 ? 12.642 4.495 -19.744 1.00 94.75 111 ASP A O 1
ATOM 901 N N . ARG A 1 112 ? 14.357 5.948 -19.868 1.00 95.25 112 ARG A N 1
ATOM 902 C CA . ARG A 1 112 ? 15.156 5.136 -20.801 1.00 95.25 112 ARG A CA 1
ATOM 903 C C . ARG A 1 112 ? 15.524 3.781 -20.193 1.00 95.25 112 ARG A C 1
ATOM 905 O O . ARG A 1 112 ? 15.399 2.756 -20.868 1.00 95.25 112 ARG A O 1
ATOM 912 N N . LEU A 1 113 ? 15.978 3.764 -18.939 1.00 92.62 113 LEU A N 1
ATOM 913 C CA . LEU A 1 113 ? 16.336 2.540 -18.217 1.00 92.62 113 LEU A CA 1
ATOM 914 C C . LEU A 1 113 ? 15.104 1.676 -17.921 1.00 92.62 113 LEU A C 1
ATOM 916 O O . LEU A 1 113 ? 15.145 0.468 -18.143 1.00 92.62 113 LEU A O 1
ATOM 920 N N . ALA A 1 114 ? 13.992 2.283 -17.506 1.00 92.31 114 ALA A N 1
ATOM 921 C CA . ALA A 1 114 ? 12.738 1.579 -17.255 1.00 92.31 114 ALA A CA 1
ATOM 922 C C . ALA A 1 114 ? 12.168 0.929 -18.529 1.00 92.31 114 ALA A C 1
ATOM 924 O O . ALA A 1 114 ? 11.636 -0.182 -18.481 1.00 92.31 114 ALA A O 1
ATOM 925 N N . ALA A 1 115 ? 12.286 1.593 -19.685 1.00 93.00 115 ALA A N 1
ATOM 926 C CA . ALA A 1 115 ? 11.900 1.022 -20.974 1.00 93.00 115 ALA A CA 1
ATOM 927 C C . ALA A 1 115 ? 12.811 -0.146 -21.385 1.00 93.00 115 ALA A C 1
ATOM 929 O O . ALA A 1 115 ? 12.317 -1.161 -21.877 1.00 93.00 115 ALA A O 1
ATOM 930 N N . ALA A 1 116 ? 14.122 -0.019 -21.158 1.00 93.06 116 ALA A N 1
ATOM 931 C CA . ALA A 1 116 ? 15.082 -1.085 -21.432 1.00 93.06 116 ALA A CA 1
ATOM 932 C C . ALA A 1 116 ? 14.839 -2.324 -20.553 1.00 93.06 116 ALA A C 1
ATOM 934 O O . ALA A 1 116 ? 14.871 -3.440 -21.065 1.00 93.06 116 ALA A O 1
ATOM 935 N N . ASP A 1 117 ? 14.532 -2.134 -19.266 1.00 88.56 117 ASP A N 1
ATOM 936 C CA . ASP A 1 117 ? 14.209 -3.223 -18.335 1.00 88.56 117 ASP A CA 1
ATOM 937 C C . ASP A 1 117 ? 12.925 -3.956 -18.745 1.00 88.56 117 ASP A C 1
ATOM 939 O O . ASP A 1 117 ? 12.913 -5.178 -18.844 1.00 88.56 117 ASP A O 1
ATOM 943 N N . LYS A 1 118 ? 11.867 -3.222 -19.122 1.00 86.75 118 LYS A N 1
ATOM 944 C CA . LYS A 1 118 ? 10.628 -3.824 -19.655 1.00 86.75 118 LYS A CA 1
ATOM 945 C C . LYS A 1 118 ? 10.835 -4.620 -20.945 1.00 86.75 118 LYS A C 1
ATOM 947 O O . LYS A 1 118 ? 10.050 -5.522 -21.227 1.00 86.75 118 LYS A O 1
ATOM 952 N N . ALA A 1 119 ? 11.824 -4.243 -21.754 1.00 88.25 119 ALA A N 1
ATOM 953 C CA . ALA A 1 119 ? 12.153 -4.925 -23.002 1.00 88.25 119 ALA A CA 1
ATOM 954 C C . ALA A 1 119 ? 13.061 -6.149 -22.792 1.00 88.25 119 ALA A C 1
ATOM 956 O O . ALA A 1 119 ? 13.179 -6.975 -23.699 1.00 88.25 119 ALA A O 1
ATOM 957 N N . SER A 1 120 ? 13.699 -6.270 -21.625 1.00 74.38 120 SER A N 1
ATOM 958 C CA . SER A 1 120 ? 14.511 -7.428 -21.270 1.00 74.38 120 SER A CA 1
ATOM 959 C C . SER A 1 120 ? 13.603 -8.574 -20.791 1.00 74.38 120 SER A C 1
ATOM 961 O O . SER A 1 120 ? 12.801 -8.359 -19.883 1.00 74.38 120 SER A O 1
ATOM 963 N N . PRO A 1 121 ? 13.686 -9.777 -21.392 1.00 54.75 121 PRO A N 1
ATOM 964 C CA . PRO A 1 121 ? 12.861 -10.927 -21.013 1.00 54.75 121 PRO A CA 1
ATOM 965 C C . PRO A 1 121 ? 13.219 -11.527 -19.644 1.00 54.75 121 PRO A C 1
ATOM 967 O O . PRO A 1 121 ? 14.400 -11.441 -19.232 1.00 54.75 121 PRO A O 1
#

Secondary structure (DSSP, 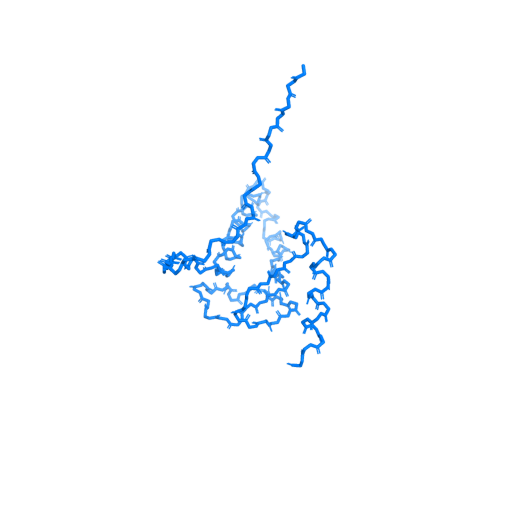8-state):
----------S-----------------HHHHHHHHHHHHHHHHHHHHHTS-HHHHHHHHHH----EEEEEEE-S--SSPPPTTS-EEEEEEE-S-----GGG-S-HHHHHHHHHHHHH--

Foldseek 3Di:
DDDDDPPDPDDDDPDDDDPPPPPPVVPQVQVVVQVVVVVVVVVLVVVLVVDDPVCSVVVVVVDAAEEEDAEAEPDDHPDDDPPPHHYYYNDYDHPDDDDDCV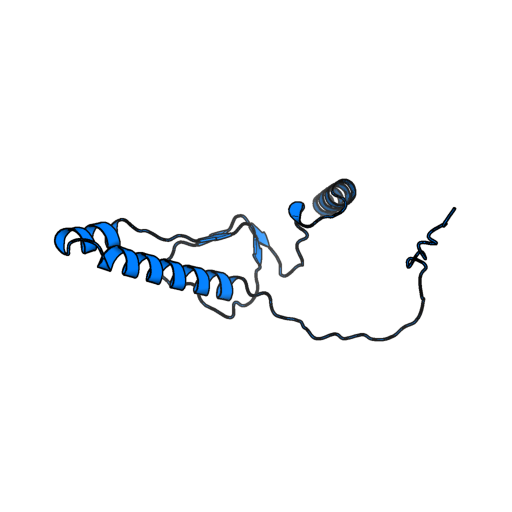NDPDNVVVVVVVVVVVVPD

Sequence (121 aa):
MAQDEVEDLRTPAKHSRSFTCLLSVPFTAHIICRYALLELQKDVEAELSTRPESERDALRKATKFAIFVVHNKKKAKLAKILVDTPYFSGADVKDVWLDYPWEAINIEEHDRLAAADKASP